Protein AF-A0A5R2MZ21-F1 (afdb_monomer_lite)

Structure (mmCIF, N/CA/C/O backbone):
data_AF-A0A5R2MZ21-F1
#
_entry.id   AF-A0A5R2MZ21-F1
#
loop_
_atom_site.group_PDB
_atom_site.id
_atom_site.type_symbol
_atom_site.label_atom_id
_atom_site.label_alt_id
_atom_site.label_comp_id
_atom_site.label_asym_id
_atom_site.label_entity_id
_atom_site.label_seq_id
_atom_site.pdbx_PDB_ins_code
_atom_site.Cartn_x
_atom_site.Cartn_y
_atom_site.Cartn_z
_atom_site.occupancy
_atom_site.B_iso_or_equiv
_atom_site.auth_seq_id
_atom_site.auth_comp_id
_atom_site.auth_asym_id
_atom_site.auth_atom_id
_atom_site.pdbx_PDB_model_num
ATOM 1 N N . ALA A 1 1 ? 13.740 5.273 -20.073 1.00 41.47 1 ALA A N 1
ATOM 2 C CA . ALA A 1 1 ? 12.268 5.250 -20.004 1.00 41.47 1 ALA A CA 1
ATOM 3 C C . ALA A 1 1 ? 11.814 3.811 -20.192 1.00 41.47 1 ALA A C 1
ATOM 5 O O . ALA A 1 1 ? 11.930 3.290 -21.297 1.00 41.47 1 ALA A O 1
ATOM 6 N N . ILE A 1 2 ? 11.424 3.137 -19.109 1.00 44.38 2 ILE A N 1
ATOM 7 C CA . ILE A 1 2 ? 10.849 1.792 -19.202 1.00 44.38 2 ILE A CA 1
ATOM 8 C C . ILE A 1 2 ? 9.469 1.985 -19.824 1.00 44.38 2 ILE A C 1
ATOM 10 O O . ILE A 1 2 ? 8.623 2.669 -19.252 1.00 44.38 2 ILE A O 1
ATOM 14 N N . LYS A 1 3 ? 9.288 1.487 -21.049 1.00 38.22 3 LYS A N 1
ATOM 15 C CA . LYS A 1 3 ? 7.980 1.449 -21.700 1.00 38.22 3 LYS A CA 1
ATOM 16 C C . LYS A 1 3 ? 7.080 0.592 -20.814 1.00 38.22 3 LYS A C 1
ATOM 18 O O . LYS A 1 3 ? 7.296 -0.612 -20.732 1.00 38.22 3 LYS A O 1
ATOM 23 N N . LEU A 1 4 ? 6.150 1.233 -20.112 1.00 49.62 4 LEU A N 1
ATOM 24 C CA . LEU A 1 4 ? 5.121 0.553 -19.339 1.00 49.62 4 LEU A CA 1
ATOM 25 C C . LEU A 1 4 ? 4.341 -0.336 -20.307 1.00 49.62 4 LEU A C 1
ATOM 27 O O . LEU A 1 4 ? 3.782 0.150 -21.291 1.00 49.62 4 LEU A O 1
ATOM 31 N N . ASP A 1 5 ? 4.392 -1.641 -20.066 1.00 48.75 5 ASP A N 1
ATOM 32 C CA . ASP A 1 5 ? 3.629 -2.624 -20.820 1.00 48.75 5 ASP A CA 1
ATOM 33 C C . ASP A 1 5 ? 2.129 -2.299 -20.646 1.00 48.75 5 ASP A C 1
ATOM 35 O O . ASP A 1 5 ? 1.673 -2.146 -19.511 1.00 48.75 5 ASP A O 1
ATOM 39 N N . PRO A 1 6 ? 1.343 -2.135 -21.722 1.00 48.50 6 PRO A N 1
ATOM 40 C CA . PRO A 1 6 ? -0.093 -1.874 -21.625 1.00 48.50 6 PRO A CA 1
ATOM 41 C C . PRO A 1 6 ? -0.846 -2.902 -20.765 1.00 48.50 6 PRO A C 1
ATOM 43 O O . PRO A 1 6 ? -1.744 -2.518 -20.016 1.00 48.50 6 PRO A O 1
ATOM 46 N N . ALA A 1 7 ? -0.409 -4.170 -20.760 1.00 52.06 7 ALA A N 1
ATOM 47 C CA . ALA A 1 7 ? -0.970 -5.212 -19.892 1.00 52.06 7 ALA A CA 1
ATOM 48 C C . ALA A 1 7 ? -0.722 -4.936 -18.395 1.00 52.06 7 ALA A C 1
ATOM 50 O O . ALA A 1 7 ? -1.455 -5.402 -17.522 1.00 52.06 7 ALA A O 1
ATOM 51 N N . PHE A 1 8 ? 0.317 -4.159 -18.089 1.00 57.16 8 PHE A N 1
ATOM 52 C CA . PHE A 1 8 ? 0.657 -3.722 -16.744 1.00 57.16 8 PHE A CA 1
ATOM 53 C C . PHE A 1 8 ? -0.289 -2.614 -16.288 1.00 57.16 8 PHE A C 1
ATOM 55 O O . PHE A 1 8 ? -0.886 -2.739 -15.225 1.00 57.16 8 PHE A O 1
ATOM 62 N N . VAL A 1 9 ? -0.511 -1.586 -17.113 1.00 48.56 9 VAL A N 1
ATOM 63 C CA . VAL A 1 9 ? -1.457 -0.491 -16.823 1.00 48.56 9 VAL A CA 1
ATOM 64 C C . VAL A 1 9 ? -2.887 -1.020 -16.657 1.00 48.56 9 VAL A C 1
ATOM 66 O O . VAL A 1 9 ? -3.580 -0.637 -15.716 1.00 48.56 9 VAL A O 1
ATOM 69 N N . GLU A 1 10 ? -3.309 -1.964 -17.500 1.00 49.97 10 GLU A N 1
ATOM 70 C CA . GLU A 1 10 ? -4.604 -2.642 -17.363 1.00 49.97 10 GLU A CA 1
ATOM 71 C C . GLU A 1 10 ? -4.687 -3.489 -16.090 1.00 49.97 10 GLU A C 1
ATOM 73 O O . GLU A 1 10 ? -5.741 -3.529 -15.462 1.00 49.97 10 GLU A O 1
ATOM 78 N N . ALA A 1 11 ? -3.597 -4.123 -15.645 1.00 56.00 11 ALA A N 1
ATOM 79 C CA . ALA A 1 11 ? -3.578 -4.836 -14.369 1.00 56.00 11 ALA A CA 1
ATOM 80 C C . ALA A 1 11 ? -3.778 -3.887 -13.176 1.00 56.00 11 ALA A C 1
ATOM 82 O O . ALA A 1 11 ? -4.501 -4.250 -12.252 1.00 56.00 11 ALA A O 1
ATOM 83 N N . TRP A 1 12 ? -3.210 -2.676 -13.213 1.00 55.31 12 TRP A N 1
ATOM 84 C CA . TRP A 1 12 ? -3.392 -1.637 -12.185 1.00 55.31 12 TRP A CA 1
ATOM 85 C C . TRP A 1 12 ? -4.795 -1.045 -12.182 1.00 55.31 12 TRP A C 1
ATOM 87 O O . TRP A 1 12 ? -5.406 -0.906 -11.121 1.00 55.31 12 TRP A O 1
ATOM 97 N N . PHE A 1 13 ? -5.332 -0.765 -13.369 1.00 50.25 13 PHE A N 1
ATOM 98 C CA . PHE A 1 13 ? -6.697 -0.281 -13.544 1.00 50.25 13 PHE A CA 1
ATOM 99 C C . PHE A 1 13 ? -7.724 -1.334 -13.097 1.00 50.25 13 PHE A C 1
ATOM 101 O O . PHE A 1 13 ? -8.637 -1.038 -12.325 1.00 50.25 13 PHE A O 1
ATOM 108 N N . ASN A 1 14 ? -7.509 -2.598 -13.474 1.00 50.25 14 ASN A N 1
ATOM 109 C CA . ASN A 1 14 ? -8.311 -3.724 -13.006 1.00 50.25 14 ASN A CA 1
ATOM 110 C C . ASN A 1 14 ? -8.157 -3.946 -11.499 1.00 50.25 14 ASN A C 1
ATOM 112 O O . ASN A 1 14 ? -9.117 -4.374 -10.873 1.00 50.25 14 ASN A O 1
ATOM 116 N N . LEU A 1 15 ? -7.010 -3.631 -10.887 1.00 57.75 15 LEU A N 1
ATOM 117 C CA . LEU A 1 15 ? -6.824 -3.735 -9.438 1.00 57.75 15 LEU A CA 1
ATOM 118 C C . LEU A 1 15 ? -7.611 -2.671 -8.662 1.00 57.75 15 LEU A C 1
ATOM 120 O O . LEU A 1 15 ? -8.166 -2.973 -7.609 1.00 57.75 15 LEU A O 1
ATOM 124 N N . ALA A 1 16 ? -7.686 -1.449 -9.195 1.00 53.41 16 ALA A N 1
ATOM 125 C CA . ALA A 1 16 ? -8.503 -0.376 -8.637 1.00 53.41 16 ALA A CA 1
ATOM 126 C C . ALA A 1 16 ? -10.009 -0.685 -8.751 1.00 53.41 16 ALA A C 1
ATOM 128 O O . ALA A 1 16 ? -10.746 -0.436 -7.800 1.00 53.41 16 ALA A O 1
ATOM 129 N N . GLY A 1 17 ? -10.447 -1.286 -9.866 1.00 53.66 17 GLY A N 1
ATOM 130 C CA . GLY A 1 17 ? -11.831 -1.740 -10.067 1.00 53.66 17 GLY A CA 1
ATOM 131 C C . GLY A 1 17 ? -12.201 -3.017 -9.294 1.00 53.66 17 GLY A C 1
ATOM 132 O O . GLY A 1 17 ? -13.300 -3.118 -8.757 1.00 53.66 17 GLY A O 1
ATOM 133 N N . LEU A 1 18 ? -11.278 -3.977 -9.153 1.00 50.62 18 LEU A N 1
ATOM 134 C CA . LEU A 1 18 ? -11.494 -5.247 -8.436 1.00 50.62 18 LEU A CA 1
ATOM 135 C C . LEU A 1 18 ? -11.683 -5.083 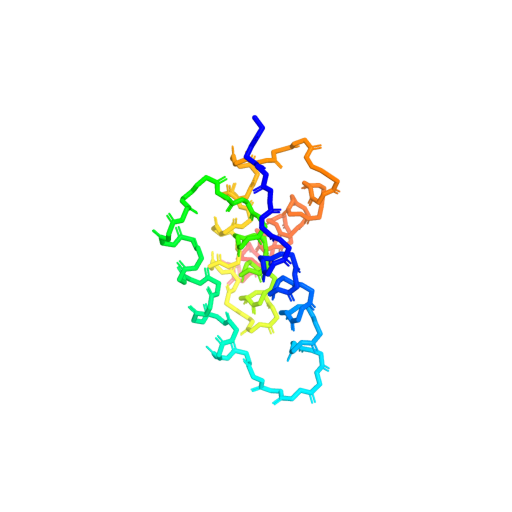-6.923 1.00 50.62 18 LEU A C 1
ATOM 137 O O . LEU A 1 18 ? -12.265 -5.966 -6.292 1.00 50.62 18 LEU A O 1
ATOM 141 N N . MET A 1 19 ? -11.190 -3.987 -6.345 1.00 54.28 19 MET A N 1
ATOM 142 C CA . MET A 1 19 ? -11.329 -3.689 -4.916 1.00 54.28 19 MET A CA 1
ATOM 143 C C . MET A 1 19 ? -12.669 -3.061 -4.540 1.00 54.28 19 MET A C 1
ATOM 145 O O . MET A 1 19 ? -13.019 -3.069 -3.367 1.00 54.28 19 MET A O 1
ATOM 149 N N . SER A 1 20 ? -13.442 -2.544 -5.498 1.00 46.59 20 SER A N 1
ATOM 150 C CA . SER A 1 20 ? -14.640 -1.774 -5.158 1.00 46.59 20 SER A CA 1
ATOM 151 C C . SER A 1 20 ? -15.924 -2.606 -5.047 1.00 46.59 20 SER A C 1
ATOM 153 O O . SER A 1 20 ? -16.896 -2.092 -4.504 1.00 46.59 20 SER A O 1
ATOM 155 N N . GLU A 1 21 ? -15.981 -3.857 -5.536 1.00 49.66 21 GLU A N 1
ATOM 156 C CA . GLU A 1 21 ? -17.292 -4.524 -5.709 1.00 49.66 21 GLU A CA 1
ATOM 157 C C . GLU A 1 21 ? -17.418 -6.006 -5.292 1.00 49.66 21 GLU A C 1
ATOM 159 O O . GLU A 1 21 ? -18.537 -6.511 -5.300 1.00 49.66 21 GLU A O 1
ATOM 164 N N . GLN A 1 22 ? -16.360 -6.749 -4.910 1.00 50.28 22 GLN A N 1
ATOM 165 C CA . GLN A 1 22 ? -16.499 -8.223 -4.745 1.00 50.28 22 GLN A CA 1
ATOM 166 C C . GLN A 1 22 ? -15.763 -8.897 -3.564 1.00 50.28 22 GLN A C 1
ATOM 168 O O . GLN A 1 22 ? -15.643 -10.122 -3.553 1.00 50.28 22 GLN A O 1
ATOM 173 N N . GLY A 1 23 ? -15.251 -8.163 -2.567 1.00 58.38 23 GLY A N 1
ATOM 174 C CA . GLY A 1 23 ? -14.600 -8.785 -1.393 1.00 58.38 23 GLY A CA 1
ATOM 175 C C . GLY A 1 23 ? -13.340 -9.601 -1.730 1.00 58.38 23 GLY A C 1
ATOM 176 O O . GLY A 1 23 ? -13.005 -10.578 -1.057 1.00 58.38 23 GLY A O 1
ATOM 177 N N . ARG A 1 24 ? -12.639 -9.235 -2.813 1.00 66.94 24 ARG A N 1
ATOM 178 C CA . ARG A 1 24 ? -11.453 -9.943 -3.334 1.00 66.94 24 ARG A CA 1
ATOM 179 C C . ARG A 1 24 ? -10.123 -9.385 -2.815 1.00 66.94 24 ARG A C 1
ATOM 181 O O . ARG A 1 24 ? -9.084 -9.563 -3.459 1.00 66.94 24 ARG A O 1
ATOM 188 N N . ASP A 1 25 ? -10.128 -8.794 -1.629 1.00 74.62 25 ASP A N 1
ATOM 189 C CA . ASP A 1 25 ? -8.982 -8.124 -1.002 1.00 74.62 25 ASP A CA 1
ATOM 190 C C . ASP A 1 25 ? -7.754 -9.041 -0.901 1.00 74.62 25 ASP A C 1
ATOM 192 O O . ASP A 1 25 ? -6.638 -8.660 -1.254 1.00 74.62 25 ASP A O 1
ATOM 196 N N . ALA A 1 26 ? -7.958 -10.314 -0.548 1.00 80.12 26 ALA A N 1
ATOM 197 C CA . ALA A 1 26 ? -6.876 -11.297 -0.453 1.00 80.12 26 ALA A CA 1
ATOM 198 C C . ALA A 1 26 ? -6.204 -11.597 -1.806 1.00 80.12 26 ALA A C 1
ATOM 200 O O . ALA A 1 26 ? -4.983 -11.768 -1.883 1.00 80.12 26 ALA A O 1
ATOM 201 N N . SER A 1 27 ? -6.986 -11.650 -2.891 1.00 77.31 27 SER A N 1
ATOM 202 C CA . SER A 1 27 ? -6.425 -11.832 -4.232 1.00 77.31 27 SER A CA 1
ATOM 203 C C . SER A 1 27 ? -5.591 -10.619 -4.610 1.00 77.31 27 SER A C 1
ATOM 205 O O . SER A 1 27 ? -4.461 -10.775 -5.068 1.00 77.31 27 SER A O 1
ATOM 207 N N . ALA A 1 28 ? -6.118 -9.417 -4.403 1.00 81.00 28 ALA A N 1
ATOM 208 C CA . ALA A 1 28 ? -5.432 -8.197 -4.783 1.00 81.00 28 ALA A CA 1
ATOM 209 C C . ALA A 1 28 ? -4.127 -7.996 -3.995 1.00 81.00 28 ALA A C 1
ATOM 211 O O . ALA A 1 28 ? -3.087 -7.751 -4.608 1.00 81.00 28 ALA A O 1
ATOM 212 N N . ARG A 1 29 ? -4.137 -8.256 -2.67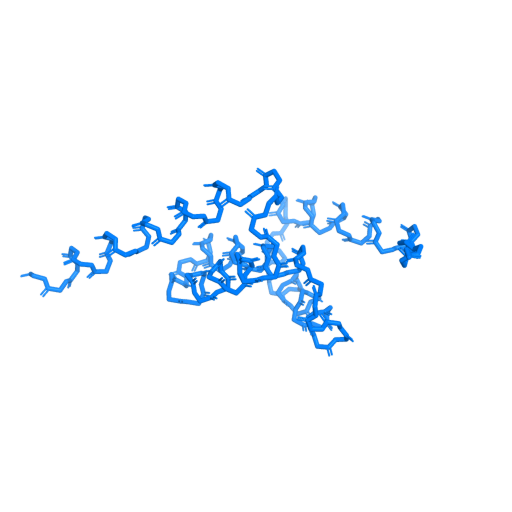8 1.00 86.94 29 ARG A N 1
ATOM 213 C CA . ARG A 1 29 ? -2.930 -8.300 -1.833 1.00 86.94 29 ARG A CA 1
ATOM 214 C C . ARG A 1 29 ? -1.836 -9.169 -2.454 1.00 86.94 29 ARG A C 1
ATOM 216 O O . ARG A 1 29 ? -0.703 -8.721 -2.616 1.00 86.94 29 ARG A O 1
ATOM 223 N N . ARG A 1 30 ? -2.176 -10.396 -2.867 1.00 84.06 30 ARG A N 1
ATOM 224 C CA . ARG A 1 30 ? -1.217 -11.336 -3.473 1.00 84.06 30 ARG A CA 1
ATOM 225 C C . ARG A 1 30 ? -0.632 -10.814 -4.790 1.00 84.06 30 ARG A C 1
ATOM 227 O O . ARG A 1 30 ? 0.557 -11.005 -5.042 1.00 84.06 30 ARG A O 1
ATOM 234 N N . HIS A 1 31 ? -1.440 -10.170 -5.632 1.00 79.94 31 HIS A N 1
ATOM 235 C CA . HIS A 1 31 ? -0.966 -9.614 -6.906 1.00 79.94 31 HIS A CA 1
ATOM 236 C C . HIS A 1 31 ? -0.025 -8.429 -6.683 1.00 79.94 31 HIS A C 1
ATOM 238 O O . HIS A 1 31 ? 1.048 -8.383 -7.281 1.00 79.94 31 HIS A O 1
ATOM 244 N N . LEU A 1 32 ? -0.381 -7.534 -5.763 1.00 85.88 32 LEU A N 1
ATOM 245 C CA . LEU A 1 32 ? 0.447 -6.399 -5.365 1.00 85.88 32 LEU A CA 1
ATOM 246 C C . LEU A 1 32 ? 1.794 -6.849 -4.803 1.00 85.88 32 LEU A C 1
ATOM 248 O O . LEU A 1 32 ? 2.840 -6.391 -5.254 1.00 85.88 32 LEU A O 1
ATOM 252 N N . GLN A 1 33 ? 1.786 -7.812 -3.880 1.00 89.19 33 GLN A N 1
ATOM 253 C CA . GLN A 1 33 ? 3.010 -8.392 -3.325 1.00 89.19 33 GLN A CA 1
ATOM 254 C C . GLN A 1 33 ? 3.890 -9.021 -4.411 1.00 89.19 33 GLN A C 1
ATOM 256 O O . GLN A 1 33 ? 5.108 -8.848 -4.390 1.00 89.19 33 GLN A O 1
ATOM 261 N N . LYS A 1 34 ? 3.288 -9.709 -5.392 1.00 82.75 34 LYS A N 1
ATOM 262 C CA . LYS A 1 34 ? 4.024 -10.258 -6.536 1.00 82.75 34 LYS A CA 1
ATOM 263 C C . LYS A 1 34 ? 4.638 -9.151 -7.396 1.00 82.75 34 LYS A C 1
ATOM 265 O O . LYS A 1 34 ? 5.797 -9.278 -7.774 1.00 82.75 34 LYS A O 1
ATOM 270 N N . ALA A 1 35 ? 3.907 -8.072 -7.674 1.00 80.62 35 ALA A N 1
ATOM 271 C CA . ALA A 1 35 ? 4.428 -6.935 -8.430 1.00 80.62 35 ALA A CA 1
ATOM 272 C C . ALA A 1 35 ? 5.626 -6.279 -7.718 1.00 80.62 35 ALA A C 1
ATOM 274 O O . ALA A 1 35 ? 6.661 -6.076 -8.343 1.00 80.62 35 ALA A O 1
ATOM 275 N N . ILE A 1 36 ? 5.537 -6.071 -6.398 1.00 87.25 36 ILE A N 1
ATOM 276 C CA . ILE A 1 36 ? 6.639 -5.544 -5.566 1.00 87.25 36 ILE A CA 1
ATOM 277 C C . ILE A 1 36 ? 7.855 -6.484 -5.564 1.00 87.25 36 ILE A C 1
ATOM 279 O O . ILE A 1 36 ? 9.000 -6.036 -5.484 1.00 87.25 36 ILE A O 1
ATOM 283 N N . ALA A 1 37 ? 7.621 -7.799 -5.589 1.00 85.75 37 ALA A N 1
ATOM 284 C CA . ALA A 1 37 ? 8.693 -8.789 -5.622 1.00 85.75 37 ALA A CA 1
ATOM 285 C C . ALA A 1 37 ? 9.416 -8.818 -6.978 1.00 85.75 37 ALA A C 1
ATOM 287 O O . ALA A 1 37 ? 10.624 -9.052 -7.004 1.00 85.75 37 ALA A O 1
ATOM 288 N N . LEU A 1 38 ? 8.686 -8.581 -8.073 1.00 81.81 38 LEU A N 1
ATOM 289 C CA . LEU A 1 38 ? 9.228 -8.521 -9.432 1.00 81.81 38 LEU A CA 1
ATOM 290 C C . LEU A 1 38 ? 9.996 -7.220 -9.687 1.00 81.81 38 LEU A C 1
ATOM 292 O O . LEU A 1 38 ? 11.081 -7.269 -10.260 1.00 81.81 38 LEU A O 1
ATOM 296 N N . ASP A 1 39 ? 9.472 -6.084 -9.228 1.00 81.31 39 ASP A N 1
ATOM 297 C CA . ASP A 1 39 ? 10.147 -4.791 -9.304 1.00 81.31 39 ASP A CA 1
ATOM 298 C C . ASP A 1 39 ? 10.051 -4.053 -7.965 1.00 81.31 39 ASP A C 1
ATOM 300 O O . ASP A 1 39 ? 9.002 -3.557 -7.553 1.00 81.31 39 ASP A O 1
ATOM 304 N N . ARG A 1 40 ? 11.193 -3.961 -7.276 1.00 87.19 40 ARG A N 1
ATOM 305 C CA . ARG A 1 40 ? 11.291 -3.313 -5.962 1.00 87.19 40 ARG A CA 1
ATOM 306 C C . ARG A 1 40 ? 11.284 -1.788 -6.029 1.00 87.19 40 ARG A C 1
ATOM 308 O O . ARG A 1 40 ? 11.117 -1.174 -4.971 1.00 87.19 40 ARG A O 1
ATOM 315 N N . THR A 1 41 ? 11.515 -1.220 -7.212 1.00 87.75 41 THR A N 1
ATOM 316 C CA . THR A 1 41 ? 11.550 0.226 -7.475 1.00 87.75 41 THR A CA 1
ATOM 317 C C . THR A 1 41 ? 10.213 0.762 -7.966 1.00 87.75 41 THR A C 1
ATOM 319 O O . THR A 1 41 ? 10.010 1.974 -7.993 1.00 87.75 41 THR A O 1
ATOM 322 N N . TYR A 1 42 ? 9.281 -0.130 -8.301 1.00 85.62 42 TYR A N 1
ATOM 323 C CA . TYR A 1 42 ? 7.983 0.264 -8.803 1.00 85.62 42 TYR A CA 1
ATOM 324 C C . TYR A 1 42 ? 7.038 0.701 -7.676 1.00 85.62 42 TYR A C 1
ATOM 326 O O . TYR A 1 42 ? 6.675 -0.086 -6.797 1.00 85.62 42 TYR A O 1
ATOM 334 N N . ALA A 1 43 ? 6.662 1.981 -7.697 1.00 90.25 43 ALA A N 1
ATOM 335 C CA . ALA A 1 43 ? 5.984 2.649 -6.592 1.00 90.25 43 ALA A CA 1
ATOM 336 C C . ALA A 1 43 ? 4.472 2.353 -6.522 1.00 90.25 43 ALA A C 1
ATOM 338 O O . ALA A 1 43 ? 3.962 2.093 -5.432 1.00 90.25 43 ALA A O 1
ATOM 339 N N . ASP A 1 44 ? 3.754 2.306 -7.650 1.00 87.56 44 ASP A N 1
ATOM 340 C CA . ASP A 1 44 ? 2.291 2.110 -7.684 1.00 87.56 44 ASP A CA 1
ATOM 341 C C . ASP A 1 44 ? 1.796 0.864 -6.909 1.00 87.56 44 ASP A C 1
ATOM 343 O O . ASP A 1 44 ? 0.820 0.975 -6.157 1.00 87.56 44 ASP A O 1
ATOM 347 N N . PRO A 1 45 ? 2.457 -0.315 -6.985 1.00 88.31 45 PRO A N 1
ATOM 348 C CA . PRO A 1 45 ? 2.128 -1.462 -6.142 1.00 88.31 45 PRO A CA 1
ATOM 349 C C . PRO A 1 45 ? 2.194 -1.192 -4.659 1.00 88.31 45 PRO A C 1
ATOM 351 O O . PRO A 1 45 ? 1.376 -1.699 -3.892 1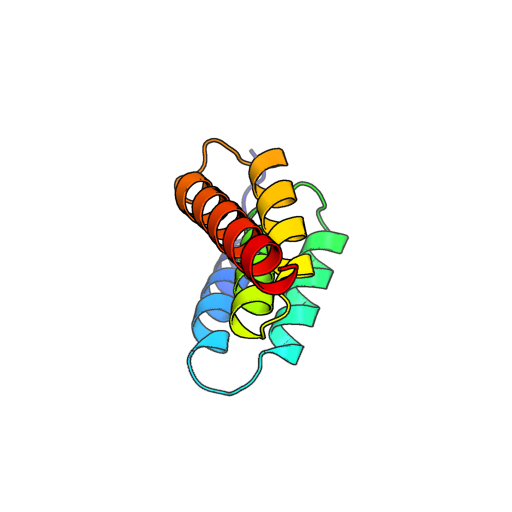.00 88.31 45 PRO A O 1
ATOM 354 N N . VAL A 1 46 ? 3.201 -0.428 -4.255 1.00 94.38 46 VAL A N 1
ATOM 355 C CA . VAL A 1 46 ? 3.446 -0.117 -2.857 1.00 94.38 46 VAL A CA 1
ATOM 356 C C . VAL A 1 46 ? 2.339 0.803 -2.351 1.00 94.38 46 VAL A C 1
ATOM 358 O O . VAL A 1 46 ? 1.797 0.549 -1.278 1.00 94.38 46 VAL A O 1
ATOM 361 N N . PHE A 1 47 ? 1.935 1.798 -3.148 1.00 93.81 47 PHE A N 1
ATOM 362 C CA . PHE A 1 47 ? 0.816 2.683 -2.817 1.00 93.81 47 PHE A CA 1
ATOM 363 C C . PHE A 1 47 ? -0.509 1.929 -2.695 1.00 93.81 47 PHE A C 1
ATOM 365 O O . PHE A 1 47 ? -1.220 2.060 -1.699 1.00 93.81 47 PHE A O 1
ATOM 372 N N . ASN A 1 48 ? -0.835 1.109 -3.695 1.00 90.31 48 ASN A N 1
ATOM 373 C CA . ASN A 1 48 ? -2.102 0.386 -3.725 1.00 90.31 48 ASN A CA 1
ATOM 374 C C . ASN A 1 48 ? -2.182 -0.686 -2.631 1.00 90.31 48 ASN A C 1
ATOM 376 O O . ASN A 1 48 ? -3.254 -0.898 -2.067 1.00 90.31 48 ASN A O 1
ATOM 380 N N . LEU A 1 49 ? -1.056 -1.316 -2.273 1.00 92.44 49 LEU A N 1
ATOM 381 C CA . LEU A 1 49 ? -1.005 -2.217 -1.122 1.00 92.44 49 LEU A CA 1
ATOM 382 C C . LEU A 1 49 ? -1.176 -1.454 0.187 1.00 92.44 49 LEU A C 1
ATOM 384 O O . LEU A 1 49 ? -1.920 -1.912 1.041 1.00 92.44 49 LEU A O 1
ATOM 388 N N . ALA A 1 50 ? -0.562 -0.277 0.329 1.00 95.56 50 ALA A N 1
ATOM 389 C CA . ALA A 1 50 ? -0.743 0.550 1.518 1.00 95.56 50 ALA A CA 1
ATOM 390 C C . ALA A 1 50 ? -2.219 0.908 1.745 1.00 95.56 50 ALA A C 1
ATOM 392 O O . ALA A 1 50 ? -2.715 0.766 2.860 1.00 95.56 50 ALA A O 1
ATOM 393 N N . ARG A 1 51 ? -2.937 1.300 0.681 1.00 92.06 51 ARG A N 1
ATOM 394 C CA . ARG A 1 51 ? -4.379 1.579 0.749 1.00 92.06 51 ARG A CA 1
ATOM 395 C C . ARG A 1 51 ? -5.183 0.337 1.135 1.00 92.06 51 ARG A C 1
ATOM 397 O O . ARG A 1 51 ? -6.002 0.412 2.036 1.00 92.06 51 ARG A O 1
ATOM 404 N N . LEU A 1 52 ? -4.894 -0.810 0.520 1.00 89.94 52 LEU A N 1
ATOM 405 C CA . LEU A 1 52 ? -5.569 -2.064 0.856 1.00 89.94 52 LEU A CA 1
ATOM 406 C C . LEU A 1 52 ? -5.364 -2.470 2.323 1.00 89.94 52 LEU A C 1
ATOM 408 O O . LEU A 1 52 ? -6.300 -2.907 2.983 1.00 89.94 52 LEU A O 1
ATOM 412 N N . GLU A 1 53 ? -4.140 -2.350 2.840 1.00 93.62 53 GLU A N 1
ATOM 413 C CA . GLU A 1 53 ? -3.863 -2.651 4.246 1.00 93.62 53 GLU A CA 1
ATOM 414 C C . GLU A 1 53 ? -4.535 -1.652 5.187 1.00 93.62 53 GLU A C 1
ATOM 416 O O . GLU A 1 53 ? -4.976 -2.039 6.266 1.00 93.62 53 GLU A O 1
ATOM 421 N N . PHE A 1 54 ? -4.651 -0.390 4.774 1.00 93.06 54 PHE A N 1
ATOM 422 C CA . PHE A 1 54 ? -5.379 0.621 5.527 1.00 93.06 54 PHE A CA 1
ATOM 423 C C . PHE A 1 54 ? -6.869 0.287 5.623 1.00 93.06 54 PHE A C 1
ATOM 425 O O . PHE A 1 54 ? -7.408 0.249 6.727 1.00 93.06 54 PHE A O 1
ATOM 432 N N . ASP A 1 55 ? -7.502 -0.029 4.492 1.00 88.25 55 ASP A N 1
ATOM 433 C CA . ASP A 1 55 ? -8.919 -0.402 4.423 1.00 88.25 55 ASP A CA 1
ATOM 434 C C . ASP A 1 55 ? -9.199 -1.695 5.218 1.00 88.25 55 ASP A C 1
ATOM 436 O O . ASP A 1 55 ? -10.253 -1.841 5.834 1.00 88.25 55 ASP A O 1
ATOM 440 N N . ALA A 1 56 ? -8.219 -2.605 5.285 1.00 88.75 56 ALA A N 1
ATOM 441 C CA . ALA A 1 56 ? -8.270 -3.819 6.101 1.00 88.75 56 ALA A CA 1
ATOM 442 C C . ALA A 1 56 ? -7.982 -3.593 7.604 1.00 88.75 56 ALA A C 1
ATOM 444 O O . ALA A 1 56 ? -7.989 -4.557 8.371 1.00 88.75 56 ALA A O 1
ATOM 445 N N . GLY A 1 57 ? -7.686 -2.361 8.036 1.00 91.88 57 GLY A N 1
ATOM 446 C CA . GLY A 1 57 ? -7.348 -2.027 9.426 1.00 91.88 57 GLY A CA 1
ATOM 447 C C . GLY A 1 57 ? -5.926 -2.415 9.860 1.00 91.88 57 GLY A C 1
ATOM 448 O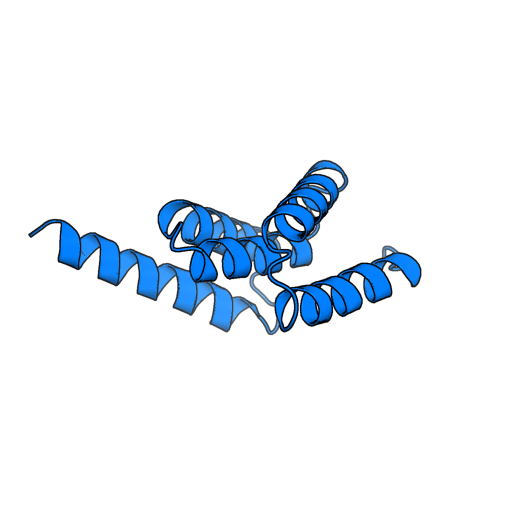 O . GLY A 1 57 ? -5.560 -2.240 11.022 1.00 91.88 57 GLY A O 1
ATOM 449 N N . ASN A 1 58 ? -5.083 -2.892 8.942 1.00 95.00 58 ASN A N 1
ATOM 450 C CA . ASN A 1 58 ? -3.685 -3.250 9.192 1.00 95.00 58 ASN A CA 1
ATOM 451 C C . ASN A 1 58 ? -2.786 -2.000 9.185 1.00 95.00 58 ASN A C 1
ATOM 453 O O . ASN A 1 58 ? -1.860 -1.867 8.379 1.00 95.00 58 ASN A O 1
ATOM 457 N N . LEU A 1 59 ? -3.056 -1.067 10.103 1.00 95.75 59 LEU A N 1
ATOM 458 C CA . LEU A 1 59 ? -2.502 0.291 10.085 1.00 95.75 59 LEU A CA 1
ATOM 459 C C . LEU A 1 59 ? -0.965 0.339 10.092 1.00 95.75 59 LEU A C 1
ATOM 461 O O . LEU A 1 59 ? -0.369 1.141 9.373 1.00 95.75 59 LEU A O 1
ATOM 465 N N . LEU A 1 60 ? -0.309 -0.539 10.860 1.00 97.19 60 LEU A N 1
ATOM 466 C CA . LEU A 1 60 ? 1.158 -0.599 10.919 1.00 97.19 60 LEU A CA 1
ATOM 467 C C . LEU A 1 60 ? 1.780 -0.931 9.556 1.00 97.19 60 LEU A C 1
ATOM 469 O O . LEU A 1 60 ? 2.771 -0.314 9.158 1.00 97.19 60 LEU A O 1
ATOM 473 N N . GLU A 1 61 ? 1.187 -1.878 8.830 1.00 97.19 61 GLU A N 1
ATOM 474 C CA . GLU A 1 61 ? 1.678 -2.279 7.513 1.00 97.19 61 GLU A CA 1
ATOM 475 C C . GLU A 1 61 ? 1.360 -1.211 6.461 1.00 97.19 61 GLU A C 1
ATOM 477 O O . GLU A 1 61 ? 2.238 -0.850 5.675 1.00 97.19 61 GLU A O 1
ATOM 482 N N . ALA A 1 62 ? 0.158 -0.625 6.507 1.00 97.38 62 ALA A N 1
ATOM 483 C CA . ALA A 1 62 ? -0.220 0.500 5.653 1.00 97.38 62 ALA A CA 1
ATOM 484 C C . ALA A 1 62 ? 0.782 1.657 5.764 1.00 97.38 62 ALA A C 1
ATOM 486 O O . ALA A 1 62 ? 1.322 2.131 4.762 1.00 97.38 62 ALA A O 1
ATOM 487 N N . ARG A 1 63 ? 1.121 2.051 6.998 1.00 98.25 63 ARG A N 1
ATOM 488 C CA . ARG A 1 63 ? 2.125 3.083 7.270 1.00 98.25 63 ARG A CA 1
ATOM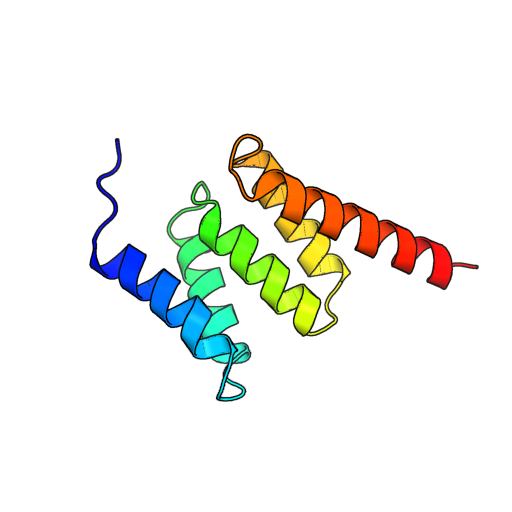 489 C C . ARG A 1 63 ? 3.487 2.726 6.687 1.00 98.25 63 ARG A C 1
ATOM 491 O O . ARG A 1 63 ? 4.099 3.557 6.017 1.00 98.25 63 ARG A O 1
ATOM 498 N N . ARG A 1 64 ? 3.973 1.506 6.938 1.00 98.44 64 ARG A N 1
ATOM 499 C CA . ARG A 1 64 ? 5.272 1.037 6.432 1.00 98.44 64 ARG A CA 1
ATOM 500 C C . ARG A 1 64 ? 5.341 1.140 4.908 1.00 98.44 64 ARG A C 1
ATOM 502 O O . ARG A 1 64 ? 6.359 1.559 4.359 1.00 98.44 64 ARG A O 1
ATOM 509 N N . LEU A 1 65 ? 4.258 0.772 4.231 1.00 98.12 65 LEU A N 1
ATOM 510 C CA . LEU A 1 65 ? 4.163 0.818 2.778 1.00 98.12 65 LEU A CA 1
ATOM 511 C C . LEU A 1 65 ? 4.073 2.254 2.252 1.00 98.12 65 LEU A C 1
ATOM 513 O O . LEU A 1 65 ? 4.790 2.576 1.311 1.00 98.12 65 LEU A O 1
ATOM 517 N N . TRP A 1 66 ? 3.299 3.148 2.870 1.00 98.19 66 TRP A N 1
ATOM 518 C CA . TRP A 1 66 ? 3.280 4.557 2.455 1.00 98.19 66 TRP A CA 1
ATOM 519 C C . TRP A 1 66 ? 4.625 5.261 2.644 1.00 98.19 66 TRP A C 1
ATOM 521 O O . TRP A 1 66 ? 5.023 6.033 1.774 1.00 98.19 66 TRP A O 1
ATOM 531 N N . VAL A 1 67 ? 5.363 4.967 3.719 1.00 98.50 67 VAL A N 1
ATOM 532 C CA . VAL A 1 67 ? 6.737 5.474 3.881 1.00 98.50 67 VAL A CA 1
ATOM 533 C C . VAL A 1 67 ? 7.619 4.987 2.733 1.00 98.50 67 VAL A C 1
ATOM 535 O O . VAL A 1 67 ? 8.266 5.796 2.073 1.00 98.50 67 VAL A O 1
ATOM 538 N N . ARG A 1 68 ? 7.573 3.687 2.418 1.00 97.81 68 ARG A N 1
ATOM 539 C CA . ARG A 1 68 ? 8.326 3.132 1.287 1.00 97.81 68 ARG A CA 1
ATOM 540 C C . ARG A 1 68 ? 7.911 3.750 -0.051 1.00 97.81 68 ARG A C 1
ATOM 542 O O . ARG A 1 68 ? 8.761 3.993 -0.900 1.00 97.81 68 ARG A O 1
ATOM 549 N N . TYR A 1 69 ? 6.625 4.015 -0.258 1.00 97.31 69 TYR A N 1
ATOM 550 C CA . TYR A 1 69 ? 6.147 4.703 -1.454 1.00 97.31 69 TYR A CA 1
ATOM 551 C C . TYR A 1 69 ? 6.789 6.089 -1.594 1.00 97.31 69 TYR A C 1
ATOM 553 O O . TYR A 1 69 ? 7.297 6.423 -2.657 1.00 97.31 69 TYR A O 1
ATOM 561 N N . LEU A 1 70 ? 6.841 6.865 -0.509 1.00 97.62 70 LEU A N 1
ATOM 562 C CA . LEU A 1 70 ? 7.483 8.183 -0.488 1.00 97.62 70 LEU A CA 1
ATOM 563 C C . LEU A 1 70 ? 9.008 8.108 -0.678 1.00 97.62 70 LEU A C 1
ATOM 565 O O . LEU A 1 70 ? 9.622 9.045 -1.189 1.00 97.62 70 LEU A O 1
ATOM 569 N N . GLU A 1 71 ? 9.647 7.008 -0.285 1.00 97.44 71 GLU A N 1
ATOM 570 C CA . GLU A 1 71 ? 11.061 6.773 -0.595 1.00 97.44 71 GLU A CA 1
ATOM 571 C C . GLU A 1 71 ? 11.285 6.571 -2.099 1.00 97.44 71 GLU A C 1
ATOM 573 O O . GLU A 1 71 ? 12.266 7.096 -2.630 1.00 97.44 71 GLU A O 1
ATOM 578 N N . LEU A 1 72 ? 10.370 5.857 -2.764 1.00 92.62 72 LEU A N 1
ATOM 579 C CA . LEU A 1 72 ? 10.426 5.543 -4.193 1.00 92.62 72 LEU A CA 1
ATOM 580 C C . LEU A 1 72 ? 10.005 6.723 -5.080 1.00 92.62 72 LEU A C 1
ATOM 582 O O . LEU A 1 72 ? 10.688 7.015 -6.058 1.00 92.62 72 LEU A O 1
ATOM 586 N N . ASP A 1 73 ? 8.911 7.407 -4.737 1.00 93.25 73 ASP A N 1
ATOM 587 C CA . ASP A 1 73 ? 8.330 8.474 -5.554 1.00 93.25 73 ASP A CA 1
ATOM 588 C C . ASP A 1 73 ? 7.673 9.593 -4.721 1.00 93.25 73 ASP A C 1
ATOM 590 O O . ASP A 1 73 ? 6.450 9.760 -4.646 1.00 93.25 73 ASP A O 1
ATOM 594 N N . ARG A 1 74 ? 8.523 10.420 -4.103 1.00 93.44 74 ARG A N 1
ATOM 595 C CA . ARG A 1 74 ? 8.104 11.600 -3.321 1.00 93.44 74 ARG A CA 1
ATOM 596 C C . ARG A 1 74 ? 7.544 12.766 -4.134 1.00 93.44 74 ARG A C 1
ATOM 598 O O . ARG A 1 74 ? 7.043 13.704 -3.522 1.00 93.44 74 ARG A O 1
ATOM 605 N N . GLN A 1 75 ? 7.717 12.775 -5.456 1.00 93.31 75 GLN A N 1
ATOM 606 C CA . GLN A 1 75 ? 7.283 13.892 -6.310 1.00 93.31 75 GLN A CA 1
ATOM 607 C C . GLN A 1 75 ? 6.021 13.562 -7.112 1.00 93.31 75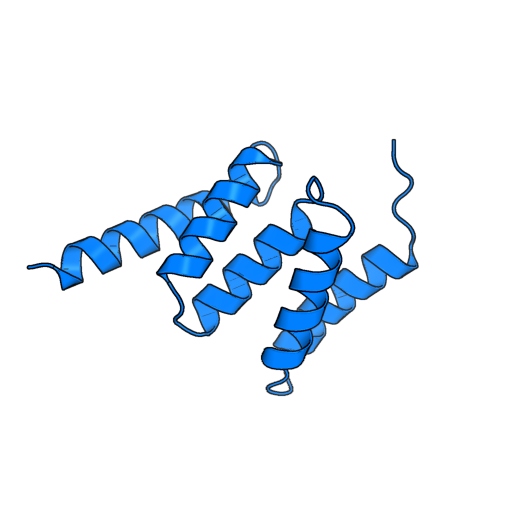 GLN A C 1
ATOM 609 O O . GLN A 1 75 ? 5.459 14.458 -7.739 1.00 93.31 75 GLN A O 1
ATOM 614 N N . SER A 1 76 ? 5.553 12.312 -7.059 1.00 91.44 76 SER A N 1
ATOM 615 C CA . SER A 1 76 ? 4.259 11.909 -7.601 1.00 91.44 76 SER A CA 1
ATOM 616 C C . SER A 1 76 ? 3.093 12.750 -7.082 1.00 91.44 76 SER A C 1
ATOM 618 O O . SER A 1 76 ? 3.076 13.232 -5.946 1.00 91.44 76 SER A O 1
ATOM 620 N N . GLU A 1 77 ? 2.039 12.817 -7.891 1.00 89.62 77 GLU A N 1
ATOM 621 C CA . GLU A 1 77 ? 0.746 13.400 -7.515 1.00 89.62 77 GLU A CA 1
ATOM 622 C C . GLU A 1 77 ? 0.121 12.733 -6.269 1.00 89.62 77 GLU A C 1
ATOM 624 O O . GLU A 1 77 ? -0.614 13.371 -5.512 1.00 89.62 77 GLU A O 1
ATOM 629 N N . TRP A 1 78 ? 0.472 11.469 -5.997 1.00 91.00 78 TRP A N 1
ATOM 630 C CA . TRP A 1 78 ? -0.020 10.691 -4.856 1.00 91.00 78 TRP A CA 1
ATOM 631 C C . TRP A 1 78 ? 0.823 10.844 -3.584 1.00 91.00 78 TRP A C 1
ATOM 633 O O . TRP A 1 78 ? 0.391 10.403 -2.514 1.00 91.00 78 TRP A O 1
ATOM 643 N N . ALA A 1 79 ? 1.985 11.505 -3.639 1.00 93.75 79 ALA A N 1
ATOM 644 C CA . ALA A 1 79 ? 2.857 11.688 -2.476 1.00 93.75 79 ALA A CA 1
ATOM 645 C C . ALA A 1 79 ? 2.135 12.396 -1.316 1.00 93.75 79 ALA A C 1
ATOM 647 O O . ALA A 1 79 ? 2.233 11.982 -0.160 1.00 93.75 79 ALA A O 1
ATOM 648 N N . GLY A 1 80 ? 1.317 13.409 -1.617 1.00 95.56 80 GLY A N 1
ATOM 649 C CA . GLY A 1 80 ? 0.508 14.091 -0.603 1.00 95.56 80 GLY A CA 1
ATOM 650 C C . GLY A 1 80 ? -0.529 13.179 0.066 1.00 95.56 80 GLY A C 1
ATOM 651 O O . GLY A 1 80 ? -0.815 13.337 1.252 1.00 95.56 80 GLY A O 1
ATOM 652 N N . VAL A 1 81 ? -1.077 12.203 -0.665 1.00 94.94 81 VAL A N 1
ATOM 653 C CA . VAL A 1 81 ? -2.022 11.216 -0.118 1.00 94.94 81 VAL A CA 1
ATOM 654 C C . VAL A 1 81 ? -1.295 10.242 0.807 1.00 94.94 81 VAL A C 1
ATOM 656 O O . VAL A 1 81 ? -1.733 10.048 1.939 1.00 94.94 81 VAL A O 1
ATOM 659 N N . ALA A 1 82 ? -0.156 9.699 0.372 1.00 96.25 82 ALA A N 1
ATOM 660 C CA . ALA A 1 82 ? 0.650 8.789 1.184 1.00 96.25 82 ALA A CA 1
ATOM 661 C C . ALA A 1 82 ? 1.134 9.453 2.487 1.00 96.25 82 ALA A C 1
ATOM 663 O O . ALA A 1 82 ? 1.024 8.860 3.559 1.00 96.25 82 ALA A O 1
ATOM 664 N N . ALA A 1 83 ? 1.593 10.708 2.423 1.00 98.12 83 ALA A N 1
ATOM 665 C CA . ALA A 1 83 ? 2.038 11.452 3.603 1.00 98.12 83 ALA A CA 1
ATOM 666 C C . ALA A 1 83 ? 0.910 11.657 4.628 1.00 98.12 83 ALA A C 1
ATOM 668 O O . ALA A 1 83 ? 1.119 11.453 5.825 1.00 98.12 83 ALA A O 1
ATOM 669 N N . ARG A 1 84 ? -0.302 11.998 4.169 1.00 97.94 84 ARG A N 1
ATOM 670 C CA . ARG A 1 84 ? -1.479 12.100 5.047 1.00 97.94 84 ARG A CA 1
ATOM 671 C C . ARG A 1 84 ? -1.860 10.753 5.660 1.00 97.94 84 ARG A C 1
ATOM 673 O O . ARG A 1 84 ? -2.215 10.716 6.834 1.00 97.94 84 ARG A O 1
ATOM 680 N N . GLY A 1 85 ? -1.744 9.661 4.903 1.00 96.69 85 GLY A N 1
ATOM 681 C CA . GLY A 1 85 ? -1.960 8.304 5.411 1.00 96.69 85 GLY A CA 1
ATOM 682 C C . GLY A 1 85 ? -1.011 7.951 6.561 1.00 96.69 85 GLY A C 1
ATOM 683 O O . GLY A 1 85 ? -1.458 7.501 7.614 1.00 96.69 85 GLY A O 1
ATOM 684 N N . VAL A 1 86 ? 0.288 8.240 6.408 1.00 98.31 86 VAL A N 1
ATOM 685 C CA . VAL A 1 86 ? 1.288 8.060 7.480 1.00 98.31 86 VAL A CA 1
ATOM 686 C C . VAL A 1 86 ? 0.919 8.872 8.721 1.00 98.31 86 VAL A C 1
ATOM 688 O O . VAL A 1 86 ? 0.861 8.317 9.815 1.00 98.31 86 VAL A O 1
ATOM 691 N N . GLN A 1 87 ? 0.615 10.163 8.548 1.00 97.94 87 GLN A N 1
ATOM 692 C CA . GLN A 1 87 ? 0.247 11.053 9.653 1.00 97.94 87 GLN A CA 1
ATOM 693 C C . GLN A 1 87 ? -1.004 10.577 10.396 1.00 97.94 87 GLN A C 1
ATOM 695 O O . GLN A 1 87 ? -1.038 10.608 11.624 1.00 97.94 87 GLN A O 1
ATOM 700 N N . PHE A 1 88 ? -2.026 10.126 9.667 1.00 96.81 88 PHE A N 1
ATOM 701 C CA . PHE A 1 88 ? -3.249 9.597 10.263 1.00 96.81 88 PHE A CA 1
ATOM 702 C C . PHE A 1 88 ? -2.963 8.371 11.134 1.00 96.81 88 PHE A C 1
ATOM 704 O O . PHE A 1 88 ? -3.407 8.318 12.281 1.00 96.81 88 PHE A O 1
ATOM 711 N N . VAL A 1 89 ? -2.194 7.406 10.616 1.00 96.56 89 VAL A N 1
ATOM 712 C CA . VAL A 1 89 ? -1.835 6.205 11.380 1.00 96.56 89 VAL A CA 1
ATOM 713 C C . VAL A 1 89 ? -1.022 6.572 12.621 1.00 96.56 89 VAL A C 1
ATOM 715 O O . VAL A 1 89 ? -1.324 6.075 13.703 1.00 96.56 89 VAL A O 1
ATOM 718 N N . ASP A 1 90 ? -0.041 7.468 12.494 1.00 96.62 90 ASP A N 1
ATOM 719 C CA . ASP A 1 90 ? 0.765 7.932 13.631 1.00 96.62 90 ASP A CA 1
ATOM 720 C C . ASP A 1 90 ? -0.103 8.549 14.734 1.00 96.62 90 ASP A C 1
ATOM 722 O O . ASP A 1 90 ? 0.073 8.237 15.914 1.00 96.62 90 ASP A O 1
ATOM 726 N N . MET A 1 91 ? -1.093 9.362 14.357 1.00 95.88 91 MET A N 1
ATOM 727 C CA . MET A 1 91 ? -2.050 9.933 15.304 1.00 95.88 91 MET A CA 1
ATOM 728 C C . MET A 1 91 ? -2.911 8.866 15.990 1.00 95.88 91 MET A C 1
ATOM 730 O O . MET A 1 91 ? -3.130 8.960 17.197 1.00 95.88 91 MET A O 1
ATOM 734 N N . GLN A 1 92 ? -3.390 7.852 15.264 1.00 92.88 92 GLN A N 1
ATOM 735 C CA . GLN A 1 92 ? -4.194 6.779 15.862 1.00 92.88 92 GLN A CA 1
ATOM 736 C C . GLN A 1 92 ? -3.394 5.906 16.833 1.00 92.88 92 GLN A C 1
ATOM 738 O O . GLN A 1 92 ? -3.887 5.553 17.908 1.00 92.88 92 GLN A O 1
ATOM 743 N N . LEU A 1 93 ? -2.147 5.584 16.486 1.00 89.62 93 LEU A N 1
ATOM 744 C CA . LEU A 1 93 ? -1.265 4.804 17.353 1.00 89.62 93 LEU A CA 1
ATOM 745 C C . LEU A 1 93 ? -0.918 5.574 18.631 1.00 89.62 93 LEU A C 1
ATOM 747 O O . LEU A 1 93 ? -0.919 4.985 19.709 1.00 89.62 93 LEU A O 1
ATOM 751 N N . ALA A 1 94 ? -0.691 6.887 18.529 1.00 91.88 94 ALA A N 1
ATOM 752 C CA . ALA A 1 94 ? -0.452 7.740 19.690 1.00 91.88 94 ALA A CA 1
ATOM 753 C C . ALA A 1 94 ? -1.667 7.804 20.635 1.00 91.88 94 ALA A C 1
ATOM 755 O O . ALA A 1 94 ? -1.493 7.792 21.850 1.00 91.88 94 ALA A O 1
ATOM 756 N N . GLN A 1 95 ? -2.890 7.829 20.094 1.00 88.00 95 GLN A N 1
ATOM 757 C CA . GLN A 1 95 ? -4.127 7.841 20.890 1.00 88.00 95 GLN A CA 1
ATOM 758 C C . GLN A 1 95 ? -4.414 6.509 21.592 1.00 88.00 95 GLN A C 1
ATOM 760 O O . GLN A 1 95 ? -5.067 6.499 22.625 1.00 88.00 95 GLN A O 1
ATOM 765 N N . SER A 1 96 ? -3.932 5.393 21.043 1.00 80.75 96 SER A N 1
ATOM 766 C CA . SER A 1 96 ? -4.168 4.050 21.598 1.00 80.75 96 SER A CA 1
ATOM 767 C C . SER A 1 96 ? -3.184 3.666 22.713 1.00 80.75 96 SER A C 1
ATOM 769 O O . SER A 1 96 ? -3.330 2.610 23.322 1.00 80.75 96 SER A O 1
ATOM 771 N N . ALA A 1 97 ? -2.151 4.483 22.937 1.00 74.81 97 ALA A N 1
ATOM 772 C CA . ALA A 1 97 ? -1.071 4.226 23.890 1.00 74.81 97 ALA A CA 1
ATOM 773 C C . ALA A 1 97 ? -1.210 5.001 25.217 1.00 74.81 97 ALA A C 1
ATOM 775 O O . ALA A 1 97 ? -0.334 4.874 26.075 1.00 74.81 97 ALA A O 1
ATOM 776 N N . GLY A 1 98 ? -2.265 5.809 25.370 1.00 58.59 98 GLY A N 1
ATOM 777 C CA . GLY A 1 98 ? -2.603 6.552 26.592 1.00 58.59 98 GLY A CA 1
ATOM 778 C C . GLY A 1 98 ? -3.866 6.016 27.243 1.00 58.59 98 GLY A C 1
ATOM 779 O O . GLY A 1 98 ? -3.938 6.103 28.488 1.00 58.59 98 GLY A O 1
#

Radius of gyration: 13.96 Å; chains: 1; bounding box: 30×26×48 Å

Secondary structure (DSSP, 8-state):
-----HHHHHHHHHHHHHTTTS--HHHHHHHHHHHHHH-TT-HHHHHHHHHHHHHTT-HHHHHHHHHHHHHH-TTSTTHHHHHHHHHHHHHHHHHTT-

Foldseek 3Di:
DPPQDVVNVVVLVVLVVVVPPDPCLVVSLVVLVVVCVVPVLDQSSLQSNLVSCVVVVVLVSSLVSLVSSCVNPCPDPCVVVSVVSNVVSVVVVVVVVD

pLDDT: mean 81.04, std 18.28, range [38.22, 98.5]

Sequence (98 aa):
AIKLDPAFVEAWFNLAGLMSEQGRDASARRHLQKAIALDRTYADPVFNLARLEFDAGNLLEARRLWVRYLELDRQSEWAGVAARGVQFVDMQLAQSAG